Protein AF-A0A932DLE3-F1 (afdb_monomer_lite)

Sequence (67 aa):
MSIFQVPIGFALAALIGVLGYRRRALSRSGVAGAIVTGGLIFGFAGLSGAALLLTFFLSSSALSRFK

pLDDT: mean 92.24, std 7.12, range [56.59, 97.62]

Foldseek 3Di:
DPQVQLVVQLVVLLVVLVVCVVVVNADPVRSVVSSVVSSCQCRPVNPVSVVVVVVVVVVVVVVVVVD

Radius of gyration: 13.13 Å; chains: 1; bounding box: 30×26×37 Å

Structure (mmCIF, N/CA/C/O backbone):
data_AF-A0A932DLE3-F1
#
_entry.id   AF-A0A932DLE3-F1
#
loop_
_atom_site.group_PDB
_atom_site.id
_atom_site.type_symbol
_atom_site.label_atom_id
_atom_site.label_alt_id
_atom_site.label_comp_id
_atom_site.label_asym_id
_atom_site.label_entity_id
_atom_site.label_seq_id
_atom_site.pdbx_PDB_ins_code
_atom_site.Cartn_x
_atom_site.Cartn_y
_atom_site.Cartn_z
_atom_site.occupancy
_atom_site.B_iso_or_equiv
_atom_site.auth_seq_id
_atom_site.auth_comp_id
_atom_site.auth_asym_id
_atom_site.auth_atom_id
_atom_site.pdbx_PDB_model_num
ATOM 1 N N . MET A 1 1 ? 14.851 -10.380 -9.108 1.00 61.31 1 MET A N 1
ATOM 2 C CA . MET A 1 1 ? 13.935 -9.235 -9.300 1.00 61.31 1 MET A CA 1
ATOM 3 C C . MET A 1 1 ? 13.881 -8.916 -10.782 1.00 61.31 1 MET A C 1
ATOM 5 O O . MET A 1 1 ? 14.905 -8.545 -11.341 1.00 61.31 1 MET A O 1
ATOM 9 N N . SER A 1 2 ? 12.735 -9.114 -11.434 1.00 76.94 2 SER A N 1
ATOM 10 C CA . SER A 1 2 ? 12.536 -8.635 -12.811 1.00 76.94 2 SER A CA 1
ATOM 11 C C . SER A 1 2 ? 12.143 -7.161 -12.771 1.00 76.94 2 SER A C 1
ATOM 13 O O . SER A 1 2 ? 11.309 -6.796 -11.947 1.00 76.94 2 SER A O 1
ATOM 15 N N . ILE A 1 3 ? 12.665 -6.320 -13.664 1.00 78.69 3 ILE A N 1
ATOM 16 C CA . ILE A 1 3 ? 12.378 -4.872 -13.650 1.00 78.69 3 ILE A CA 1
ATOM 17 C C . ILE A 1 3 ? 10.878 -4.538 -13.781 1.00 78.69 3 ILE A C 1
ATOM 19 O O . ILE A 1 3 ? 10.413 -3.531 -13.260 1.00 78.69 3 ILE A O 1
ATOM 23 N N . PHE A 1 4 ? 10.095 -5.440 -14.381 1.00 88.44 4 PHE A N 1
ATOM 24 C CA . PHE A 1 4 ? 8.637 -5.338 -14.496 1.00 88.44 4 PHE A CA 1
ATOM 25 C C . PHE A 1 4 ? 7.880 -5.562 -13.177 1.00 88.44 4 PHE A C 1
ATOM 27 O O . PHE A 1 4 ? 6.719 -5.183 -13.059 1.00 88.44 4 PHE A O 1
ATO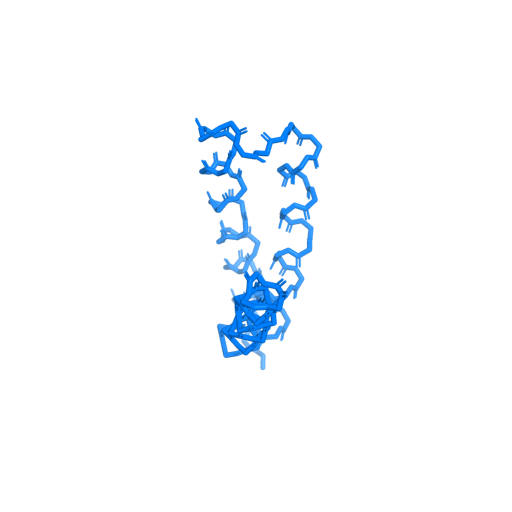M 34 N N . GLN A 1 5 ? 8.520 -6.150 -12.167 1.00 88.00 5 GLN A N 1
ATOM 35 C CA . GLN A 1 5 ? 7.876 -6.527 -10.907 1.00 88.00 5 GLN A CA 1
ATOM 36 C C . GLN A 1 5 ? 7.452 -5.304 -10.087 1.00 88.00 5 GLN A C 1
ATOM 38 O O . GLN A 1 5 ? 6.375 -5.304 -9.499 1.00 88.00 5 GLN A O 1
ATOM 43 N N . VAL A 1 6 ? 8.267 -4.245 -10.089 1.00 91.12 6 VAL A N 1
ATOM 44 C CA . VAL A 1 6 ? 7.994 -3.006 -9.350 1.00 91.12 6 VAL A CA 1
ATOM 45 C C . VAL A 1 6 ? 6.742 -2.290 -9.871 1.00 91.12 6 VAL A C 1
ATOM 47 O O . VAL A 1 6 ? 5.813 -2.111 -9.081 1.00 91.12 6 VAL A O 1
ATOM 50 N N . PRO A 1 7 ? 6.633 -1.926 -11.165 1.00 94.31 7 PRO A N 1
ATOM 51 C CA . PRO A 1 7 ? 5.430 -1.265 -11.669 1.00 94.31 7 PRO A CA 1
ATOM 52 C C . PRO A 1 7 ? 4.176 -2.138 -11.530 1.00 94.31 7 PRO A C 1
ATOM 54 O O . PRO A 1 7 ? 3.119 -1.623 -11.167 1.00 94.31 7 PRO A O 1
ATOM 57 N N . ILE A 1 8 ? 4.287 -3.459 -11.727 1.00 94.12 8 ILE A N 1
ATOM 58 C CA . ILE A 1 8 ? 3.174 -4.394 -11.492 1.00 94.12 8 ILE A CA 1
ATOM 59 C C . ILE A 1 8 ? 2.758 -4.385 -10.014 1.00 94.12 8 ILE A C 1
ATOM 61 O O . ILE A 1 8 ? 1.567 -4.356 -9.711 1.00 94.12 8 ILE A O 1
ATOM 65 N N . GLY A 1 9 ? 3.718 -4.357 -9.089 1.00 94.38 9 GLY A N 1
ATOM 66 C CA . GLY A 1 9 ? 3.447 -4.308 -7.657 1.00 94.38 9 GLY A CA 1
ATOM 67 C C . GLY A 1 9 ? 2.692 -3.049 -7.233 1.00 94.38 9 GLY A C 1
ATOM 68 O O . GLY A 1 9 ? 1.700 -3.145 -6.511 1.00 94.38 9 GLY A O 1
ATOM 69 N N . PHE A 1 10 ? 3.093 -1.880 -7.737 1.00 96.00 10 PHE A N 1
ATOM 70 C CA . PHE A 1 10 ? 2.365 -0.629 -7.499 1.00 96.00 10 PHE A CA 1
ATOM 71 C C . PHE A 1 10 ? 0.973 -0.627 -8.146 1.00 96.00 10 PHE A C 1
ATOM 73 O O . PHE A 1 10 ? 0.023 -0.144 -7.529 1.00 96.00 10 PHE A O 1
ATOM 80 N N . ALA A 1 11 ? 0.816 -1.209 -9.339 1.00 96.31 11 ALA A N 1
ATOM 81 C CA . ALA A 1 11 ? -0.490 -1.343 -9.987 1.00 96.31 11 ALA A CA 1
ATOM 82 C C . ALA A 1 11 ? -1.448 -2.236 -9.176 1.00 96.31 11 ALA A C 1
ATOM 84 O O . ALA A 1 11 ? -2.604 -1.869 -8.956 1.00 96.31 11 ALA A O 1
ATOM 85 N N . LEU A 1 12 ? -0.961 -3.373 -8.666 1.00 95.06 12 LEU A N 1
ATOM 86 C CA . LEU A 1 12 ? -1.728 -4.256 -7.781 1.00 95.06 12 LEU A CA 1
ATOM 87 C C . LEU A 1 12 ? -2.084 -3.563 -6.460 1.00 95.06 12 LEU A C 1
ATOM 89 O O . LEU A 1 12 ? -3.230 -3.635 -6.013 1.00 95.06 12 LEU A O 1
ATOM 93 N N . ALA A 1 13 ? -1.134 -2.846 -5.859 1.00 95.94 13 ALA A N 1
ATOM 94 C CA . ALA A 1 13 ? -1.367 -2.087 -4.635 1.00 95.94 13 ALA A CA 1
ATOM 95 C C . ALA A 1 13 ? -2.429 -0.992 -4.825 1.00 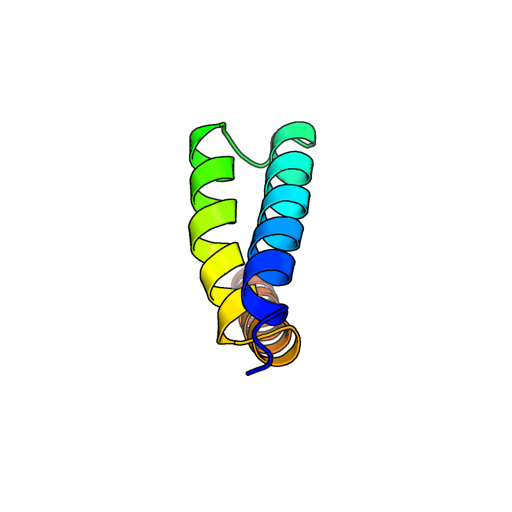95.94 13 ALA A C 1
ATOM 97 O O . ALA A 1 13 ? -3.315 -0.837 -3.984 1.00 95.94 13 ALA A O 1
ATOM 98 N N . ALA A 1 14 ? -2.396 -0.281 -5.956 1.00 97.31 14 ALA A N 1
ATOM 99 C CA . ALA A 1 14 ? -3.417 0.697 -6.318 1.00 97.31 14 ALA A CA 1
ATOM 100 C C . ALA A 1 14 ? -4.790 0.053 -6.518 1.00 97.31 14 ALA A C 1
ATOM 102 O O . ALA A 1 14 ? -5.778 0.563 -5.988 1.00 97.31 14 ALA A O 1
ATOM 103 N N . LEU A 1 15 ? -4.860 -1.089 -7.206 1.00 97.12 15 LEU A N 1
ATOM 104 C CA . LEU A 1 15 ? -6.110 -1.826 -7.387 1.00 97.12 15 LEU A CA 1
ATOM 105 C C . LEU A 1 15 ? -6.734 -2.215 -6.036 1.00 97.12 15 LEU A C 1
ATOM 107 O O . LEU A 1 15 ? -7.919 -1.962 -5.807 1.00 97.12 15 LEU A O 1
ATOM 111 N N . ILE A 1 16 ? -5.935 -2.774 -5.122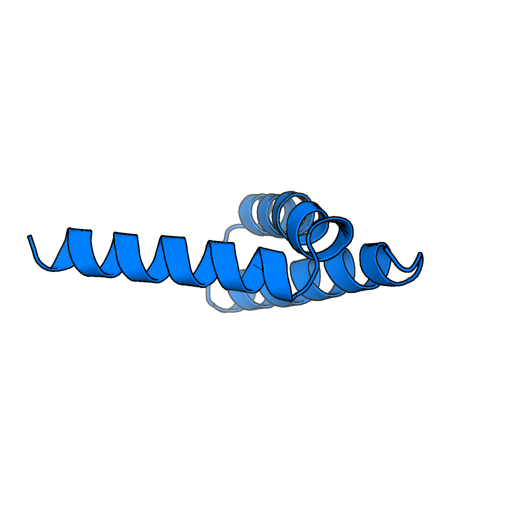 1.00 95.31 16 ILE A N 1
ATOM 112 C CA . ILE A 1 16 ? -6.388 -3.165 -3.779 1.00 95.31 16 ILE A CA 1
ATOM 113 C C . ILE A 1 16 ? -6.801 -1.934 -2.962 1.00 95.31 16 ILE A C 1
ATOM 115 O O . ILE A 1 16 ? -7.873 -1.936 -2.353 1.00 95.31 16 ILE A O 1
ATOM 119 N N . GLY A 1 17 ? -6.002 -0.863 -2.985 1.00 96.81 17 GLY A N 1
ATOM 120 C CA . GLY A 1 17 ? -6.312 0.389 -2.294 1.00 96.81 17 GLY A CA 1
ATOM 121 C C . GLY A 1 17 ? -7.638 0.996 -2.762 1.00 96.81 17 GLY A C 1
ATOM 122 O O . GLY A 1 17 ? -8.491 1.334 -1.938 1.00 96.81 17 GLY A O 1
ATOM 123 N N . VAL A 1 18 ? -7.868 1.060 -4.078 1.00 96.44 18 VAL A N 1
ATOM 124 C CA . VAL A 1 18 ? -9.124 1.556 -4.666 1.00 96.44 18 VAL A CA 1
ATOM 125 C C . VAL A 1 18 ? -10.306 0.657 -4.298 1.00 96.44 18 VAL A C 1
ATOM 127 O O . VAL A 1 18 ? -11.371 1.167 -3.943 1.00 96.44 18 VAL A O 1
ATOM 130 N N . LEU A 1 19 ? -10.146 -0.669 -4.330 1.00 96.94 19 LEU A N 1
ATOM 131 C CA . LEU A 1 19 ? -11.188 -1.601 -3.884 1.00 96.94 19 LEU A CA 1
ATOM 132 C C . LEU A 1 19 ? -11.538 -1.390 -2.405 1.00 96.94 19 LEU A C 1
ATOM 134 O O . LEU A 1 19 ? -12.720 -1.340 -2.058 1.00 96.94 19 LEU A O 1
ATOM 138 N N . GLY A 1 20 ? -10.535 -1.196 -1.551 1.00 96.12 20 GLY A N 1
ATOM 139 C CA . GLY A 1 20 ? -10.727 -0.900 -0.134 1.00 96.12 20 GLY A CA 1
ATOM 140 C C . GLY A 1 20 ? -11.439 0.431 0.111 1.00 96.12 20 GLY A C 1
ATOM 141 O O . GLY A 1 20 ? -12.344 0.499 0.944 1.00 96.12 20 GLY A O 1
ATOM 142 N N . TYR A 1 21 ? -11.122 1.464 -0.672 1.00 96.88 21 TYR A N 1
ATOM 143 C CA . TYR A 1 21 ? -11.849 2.736 -0.639 1.00 96.88 21 TYR A CA 1
ATOM 144 C C . TYR A 1 21 ? -13.313 2.574 -1.055 1.00 96.88 21 TYR A C 1
ATOM 146 O O . TYR A 1 21 ? -14.216 3.040 -0.360 1.00 96.88 21 TYR A O 1
ATOM 154 N N . ARG A 1 22 ? -13.578 1.839 -2.146 1.00 95.94 22 ARG A N 1
ATOM 155 C CA . ARG A 1 22 ? -14.949 1.552 -2.609 1.00 95.94 22 ARG A CA 1
ATOM 156 C C . ARG A 1 22 ? -15.763 0.777 -1.573 1.00 95.94 22 ARG A C 1
ATOM 158 O O . ARG A 1 22 ? -16.964 1.002 -1.457 1.00 95.94 22 ARG A O 1
ATOM 165 N N . ARG A 1 23 ? -15.123 -0.108 -0.805 1.00 96.44 23 ARG A N 1
ATOM 166 C CA . ARG A 1 23 ? -15.746 -0.861 0.297 1.00 96.44 23 ARG A CA 1
ATOM 167 C C . ARG A 1 23 ? -15.850 -0.064 1.605 1.00 96.44 23 ARG A C 1
ATOM 169 O O . ARG A 1 23 ? -16.289 -0.630 2.598 1.00 96.44 23 ARG A O 1
ATOM 176 N N . ARG A 1 24 ? -15.461 1.221 1.616 1.00 94.19 24 ARG A N 1
ATOM 177 C CA . ARG A 1 24 ? -15.355 2.083 2.813 1.00 94.19 24 ARG A CA 1
ATOM 178 C C . ARG A 1 24 ? -14.441 1.517 3.910 1.00 94.19 24 ARG A C 1
ATOM 180 O O . ARG A 1 24 ? -14.516 1.951 5.052 1.00 94.19 24 ARG A O 1
ATOM 187 N N . ALA A 1 25 ? -13.565 0.576 3.559 1.00 94.19 25 ALA A N 1
ATOM 188 C CA . ALA A 1 25 ? -12.566 0.015 4.463 1.00 94.19 25 ALA A CA 1
ATOM 189 C C . ALA A 1 25 ? -11.339 0.932 4.596 1.00 94.19 25 ALA A C 1
ATOM 191 O O . ALA A 1 25 ? -10.653 0.896 5.611 1.00 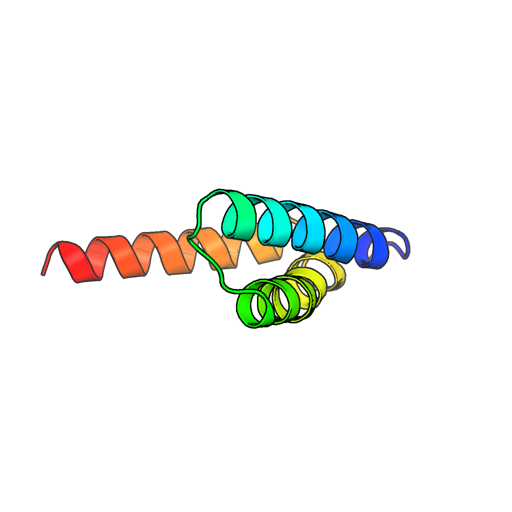94.19 25 ALA A O 1
ATOM 192 N N . LEU A 1 26 ? -11.062 1.756 3.577 1.00 93.88 26 LEU A N 1
ATOM 193 C CA . LEU A 1 26 ? -9.969 2.728 3.588 1.00 93.88 26 LEU A CA 1
ATOM 194 C C . LEU A 1 26 ? -10.483 4.149 3.336 1.00 93.88 26 LEU A C 1
ATOM 196 O O . LEU A 1 26 ? -11.383 4.371 2.528 1.00 93.88 26 LEU A O 1
ATOM 200 N N . SER A 1 27 ? -9.860 5.122 4.001 1.00 96.44 27 SER A N 1
ATOM 201 C CA . SER A 1 27 ? -9.965 6.549 3.685 1.00 96.44 27 SER A CA 1
ATOM 202 C C . SER A 1 27 ? -9.069 6.907 2.489 1.00 96.44 27 SER A C 1
ATOM 204 O O . SER A 1 27 ? -8.263 6.092 2.041 1.00 96.44 27 SER A O 1
ATOM 206 N N . ARG A 1 28 ? -9.146 8.147 1.984 1.00 95.25 28 ARG A N 1
ATOM 207 C CA . ARG A 1 28 ? -8.255 8.615 0.900 1.00 95.25 28 ARG A CA 1
ATOM 208 C C . ARG A 1 28 ? -6.772 8.516 1.274 1.00 95.25 28 ARG A C 1
ATOM 210 O O . ARG A 1 28 ? -5.971 8.067 0.460 1.00 95.25 28 ARG A O 1
ATOM 217 N N . SER A 1 29 ? -6.416 8.884 2.507 1.00 96.81 29 SER A N 1
ATOM 218 C CA . SER A 1 29 ? -5.050 8.710 3.020 1.00 96.81 29 SER A CA 1
ATOM 219 C C . SER A 1 29 ? -4.688 7.233 3.182 1.00 96.81 29 SER A C 1
ATOM 221 O O . SER A 1 29 ? -3.554 6.852 2.906 1.00 96.81 29 SER A O 1
ATOM 223 N N . GLY A 1 30 ? -5.661 6.384 3.526 1.00 96.00 30 GLY A N 1
ATOM 224 C CA . GLY A 1 30 ? -5.502 4.933 3.523 1.00 96.00 30 GLY A CA 1
ATOM 225 C C . GLY A 1 30 ? -5.125 4.385 2.144 1.00 96.00 30 GLY A C 1
ATOM 226 O O . GLY A 1 30 ? -4.217 3.566 2.053 1.00 96.00 30 GLY A O 1
ATOM 227 N N . VAL A 1 31 ? -5.756 4.858 1.063 1.00 97.50 31 VAL A N 1
ATOM 228 C CA . VAL A 1 31 ? -5.398 4.445 -0.309 1.00 97.50 31 VAL A CA 1
ATOM 229 C C . VAL A 1 31 ? -3.947 4.787 -0.629 1.00 97.50 31 VAL A C 1
ATOM 231 O O . VAL A 1 31 ? -3.221 3.930 -1.126 1.00 97.50 31 VAL A O 1
ATOM 234 N N . ALA A 1 32 ? -3.506 6.007 -0.310 1.00 97.62 32 ALA A N 1
ATOM 235 C CA . ALA A 1 32 ? -2.112 6.404 -0.500 1.00 97.62 32 ALA A CA 1
ATOM 236 C C . ALA A 1 32 ? -1.161 5.506 0.310 1.00 97.62 32 ALA A C 1
ATOM 238 O O . ALA A 1 32 ? -0.173 5.008 -0.227 1.00 97.62 32 ALA A O 1
ATOM 239 N N . GLY A 1 33 ? -1.509 5.218 1.568 1.00 97.00 33 GLY A N 1
ATOM 240 C CA . GLY A 1 33 ? -0.769 4.279 2.410 1.00 97.00 33 GLY A CA 1
ATOM 241 C C . GLY A 1 33 ? -0.690 2.874 1.806 1.00 97.00 33 GLY A C 1
ATOM 242 O O . GLY A 1 33 ? 0.390 2.287 1.773 1.00 97.00 33 GLY A O 1
ATOM 243 N N . ALA A 1 34 ? -1.796 2.354 1.268 1.00 96.19 34 ALA A N 1
ATOM 244 C CA . ALA A 1 34 ? -1.851 1.042 0.625 1.00 96.19 34 ALA A CA 1
ATOM 245 C C . ALA A 1 34 ? -1.009 0.989 -0.657 1.00 96.19 34 ALA A C 1
ATOM 247 O O . ALA A 1 34 ? -0.314 0.003 -0.882 1.00 96.19 34 ALA A O 1
ATOM 248 N N . ILE A 1 35 ? -1.020 2.054 -1.464 1.00 97.31 35 ILE A N 1
ATOM 249 C CA . ILE A 1 35 ? -0.194 2.155 -2.676 1.00 97.31 35 ILE A CA 1
ATOM 250 C C . ILE A 1 35 ? 1.290 2.153 -2.317 1.00 97.31 35 ILE A C 1
ATOM 252 O O . ILE A 1 35 ? 2.055 1.408 -2.923 1.00 97.31 35 ILE A O 1
ATOM 256 N N . VAL A 1 36 ? 1.700 2.953 -1.330 1.00 97.19 36 VAL A N 1
ATOM 257 C CA . VAL A 1 36 ? 3.109 3.047 -0.926 1.00 97.19 36 VAL A CA 1
ATOM 258 C C . VAL A 1 36 ? 3.572 1.740 -0.288 1.00 97.19 36 VAL A C 1
ATOM 260 O O . VAL A 1 36 ? 4.515 1.120 -0.767 1.00 97.19 36 VAL A O 1
ATOM 263 N N . THR A 1 37 ? 2.896 1.277 0.763 1.00 95.56 37 THR A N 1
ATOM 264 C CA . THR A 1 37 ? 3.323 0.077 1.501 1.00 95.56 37 THR A CA 1
ATOM 265 C C . THR A 1 37 ? 3.147 -1.197 0.675 1.00 95.56 37 THR A C 1
ATOM 267 O O . THR A 1 37 ? 4.085 -1.982 0.549 1.00 95.56 37 THR A O 1
ATOM 270 N N . GLY A 1 38 ? 1.986 -1.381 0.042 1.00 94.81 38 GLY A N 1
ATO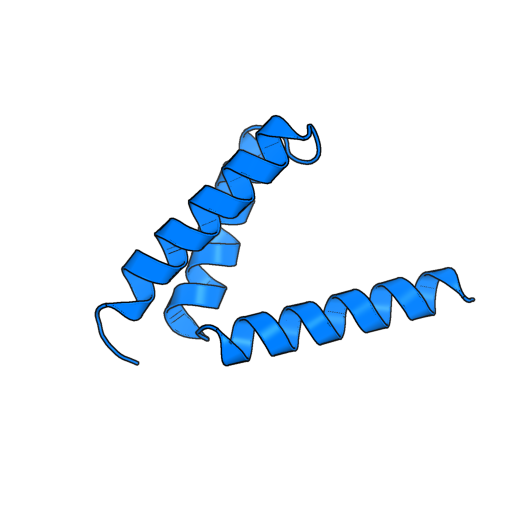M 271 C CA . GLY A 1 38 ? 1.712 -2.516 -0.835 1.00 94.81 38 GLY A CA 1
ATOM 272 C C . GLY A 1 38 ? 2.597 -2.515 -2.078 1.00 94.81 38 GLY A C 1
ATOM 273 O O . GLY A 1 38 ? 3.097 -3.568 -2.457 1.00 94.81 38 GLY A O 1
ATOM 274 N N . GLY A 1 39 ? 2.852 -1.352 -2.683 1.00 95.69 39 GLY A N 1
ATOM 275 C CA . GLY A 1 39 ? 3.730 -1.227 -3.846 1.00 95.69 39 GLY A CA 1
ATOM 276 C C . GLY A 1 39 ? 5.172 -1.608 -3.523 1.00 95.69 39 GLY A C 1
ATOM 277 O O . GLY A 1 39 ? 5.794 -2.342 -4.290 1.00 95.69 39 GLY A O 1
ATOM 278 N N . LEU A 1 40 ? 5.676 -1.207 -2.352 1.00 94.88 40 LEU A N 1
ATOM 279 C CA . LEU A 1 40 ? 6.985 -1.643 -1.865 1.00 94.88 40 LEU A CA 1
ATOM 280 C C . LEU A 1 40 ? 7.0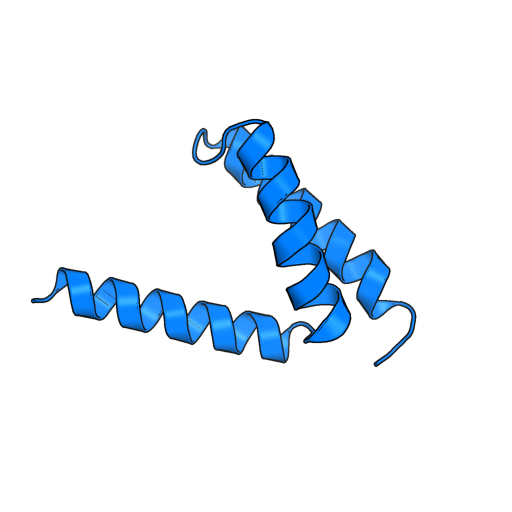20 -3.160 -1.604 1.00 94.88 40 LEU A C 1
ATOM 282 O O . LEU A 1 40 ? 7.948 -3.839 -2.040 1.00 94.88 40 LEU A O 1
ATOM 286 N N . ILE A 1 41 ? 5.996 -3.724 -0.960 1.00 93.94 41 ILE A N 1
ATOM 287 C CA . ILE A 1 41 ? 5.945 -5.166 -0.676 1.00 93.94 41 ILE A CA 1
ATOM 288 C C . ILE A 1 41 ? 5.844 -5.977 -1.975 1.00 93.94 41 ILE A C 1
ATOM 290 O O . ILE A 1 41 ? 6.707 -6.808 -2.249 1.00 93.94 41 ILE A O 1
ATOM 294 N N . PHE A 1 42 ? 4.835 -5.733 -2.811 1.00 92.56 42 PHE A N 1
ATOM 295 C CA . PHE A 1 42 ? 4.665 -6.471 -4.064 1.00 92.56 42 PHE A CA 1
ATOM 296 C C . PHE A 1 42 ? 5.820 -6.218 -5.040 1.00 92.56 42 PHE A C 1
ATOM 298 O O . PHE A 1 42 ? 6.272 -7.144 -5.714 1.00 92.56 42 PHE A O 1
ATOM 305 N N . GLY A 1 43 ? 6.324 -4.985 -5.109 1.00 92.56 43 GLY A N 1
ATOM 306 C CA . GLY A 1 43 ? 7.375 -4.600 -6.043 1.00 92.56 43 GLY A CA 1
ATOM 307 C C . GLY A 1 43 ? 8.738 -5.202 -5.712 1.00 92.56 43 GLY A C 1
ATOM 308 O O . GLY A 1 43 ? 9.410 -5.706 -6.613 1.00 92.56 43 GLY A O 1
ATOM 309 N N . PHE A 1 44 ? 9.133 -5.202 -4.434 1.00 92.19 44 PHE A N 1
ATOM 310 C CA . PHE A 1 44 ? 10.447 -5.693 -4.005 1.00 92.19 44 PHE A CA 1
ATOM 311 C C . PHE A 1 44 ? 10.409 -7.142 -3.507 1.00 92.19 44 PHE A C 1
ATOM 313 O O . PHE A 1 44 ? 11.262 -7.939 -3.895 1.00 92.19 44 PHE A O 1
ATOM 320 N N . ALA A 1 45 ? 9.408 -7.515 -2.705 1.00 90.75 45 ALA A N 1
ATOM 321 C CA . ALA A 1 45 ? 9.276 -8.866 -2.151 1.00 90.75 45 ALA A CA 1
ATOM 322 C C . ALA A 1 45 ? 8.494 -9.829 -3.068 1.00 90.75 45 ALA A C 1
ATOM 324 O O . ALA A 1 45 ? 8.555 -11.048 -2.896 1.00 90.75 45 ALA A O 1
ATOM 325 N N . GLY A 1 46 ? 7.775 -9.299 -4.064 1.00 89.81 46 GLY A N 1
ATOM 326 C CA . GLY A 1 46 ? 7.016 -10.105 -5.021 1.00 89.81 46 GLY A CA 1
ATOM 327 C C . GLY A 1 46 ? 5.760 -10.729 -4.429 1.00 89.81 46 GLY A C 1
ATOM 328 O O . GLY A 1 46 ? 5.399 -10.503 -3.274 1.00 89.81 46 GLY A O 1
ATOM 329 N N . LEU A 1 47 ? 5.092 -11.552 -5.238 1.00 87.62 47 LEU A N 1
ATOM 330 C CA . LEU A 1 47 ? 3.903 -12.299 -4.819 1.00 87.62 47 LEU A CA 1
ATOM 331 C C . LEU A 1 47 ? 4.202 -13.244 -3.649 1.00 87.62 47 LEU A C 1
ATOM 333 O O . LEU A 1 47 ? 3.411 -13.299 -2.715 1.00 87.62 47 LEU A O 1
ATOM 337 N N . SER A 1 48 ? 5.349 -13.930 -3.654 1.00 90.56 48 SER A N 1
ATOM 338 C CA . SER A 1 48 ? 5.724 -14.860 -2.581 1.00 90.56 48 SER A CA 1
ATOM 339 C C . SER A 1 48 ? 5.941 -14.148 -1.244 1.00 90.56 48 SER A C 1
ATOM 341 O O . SER A 1 48 ? 5.418 -14.592 -0.224 1.00 90.56 48 SER A O 1
ATOM 343 N N . GLY A 1 49 ? 6.661 -13.020 -1.239 1.00 91.06 49 GLY A N 1
ATOM 344 C CA . GLY A 1 49 ? 6.870 -12.230 -0.024 1.00 91.06 49 GLY A CA 1
ATOM 345 C C . GLY A 1 49 ? 5.579 -11.590 0.488 1.00 91.06 49 GLY A C 1
ATOM 346 O O . GLY A 1 49 ? 5.311 -11.610 1.689 1.00 91.06 49 GLY A O 1
ATOM 347 N N . ALA A 1 50 ? 4.735 -11.094 -0.420 1.00 90.75 50 ALA A N 1
ATOM 348 C CA . ALA A 1 50 ? 3.421 -10.573 -0.064 1.00 90.75 50 ALA A CA 1
ATOM 349 C C . ALA A 1 50 ? 2.499 -11.655 0.519 1.00 90.75 50 ALA A C 1
ATOM 351 O O . ALA A 1 50 ? 1.843 -11.413 1.529 1.00 90.75 50 ALA A O 1
ATOM 352 N N . ALA A 1 51 ? 2.472 -12.851 -0.080 1.00 93.06 51 ALA A N 1
ATOM 353 C CA . ALA A 1 51 ? 1.696 -13.983 0.416 1.00 93.06 51 ALA A CA 1
ATOM 354 C C . ALA A 1 51 ? 2.161 -14.404 1.812 1.00 93.06 51 ALA A C 1
ATOM 356 O O . ALA A 1 51 ? 1.327 -14.574 2.693 1.00 93.06 51 ALA A O 1
ATOM 357 N N . LEU A 1 52 ? 3.474 -14.485 2.046 1.00 95.44 52 LEU A N 1
ATOM 358 C CA . LEU A 1 52 ? 4.028 -14.815 3.359 1.00 95.44 52 LEU A CA 1
ATOM 359 C C . LEU A 1 52 ? 3.591 -13.805 4.429 1.00 95.44 52 LEU A C 1
ATOM 361 O O . LEU A 1 52 ? 3.109 -14.209 5.488 1.00 95.44 52 LEU A O 1
ATOM 365 N N . LEU A 1 53 ? 3.697 -12.503 4.141 1.00 92.69 53 LEU A N 1
ATOM 366 C CA . LEU A 1 53 ? 3.239 -11.450 5.053 1.00 92.69 53 LEU A CA 1
ATOM 367 C C . LEU A 1 53 ? 1.730 -11.528 5.301 1.00 92.69 53 LEU A C 1
ATOM 369 O O . LEU A 1 53 ? 1.301 -11.473 6.451 1.00 92.69 53 LEU A O 1
ATOM 373 N N . LEU A 1 54 ? 0.923 -11.690 4.249 1.00 91.56 54 LEU A N 1
ATOM 374 C CA . LEU A 1 54 ? -0.526 -11.838 4.381 1.00 91.56 54 LEU A CA 1
ATOM 375 C C . LEU A 1 54 ? -0.879 -13.052 5.240 1.00 91.56 54 LEU A C 1
ATOM 377 O O . LEU A 1 54 ? -1.651 -12.914 6.183 1.00 91.56 54 LEU A O 1
ATOM 381 N N . THR A 1 55 ? -0.292 -14.217 4.971 1.00 95.25 55 THR A N 1
ATOM 382 C CA . THR A 1 55 ? -0.524 -15.435 5.755 1.00 95.25 55 THR A CA 1
ATOM 383 C C . THR A 1 55 ? -0.133 -15.238 7.214 1.00 95.25 55 THR A C 1
ATOM 385 O O . THR A 1 55 ? -0.900 -15.624 8.097 1.00 95.25 55 THR A O 1
ATOM 388 N N . PHE A 1 56 ? 1.008 -14.600 7.485 1.00 94.19 56 PHE A N 1
ATOM 389 C CA . PHE A 1 56 ? 1.434 -14.272 8.843 1.00 94.19 56 PHE A CA 1
ATOM 390 C C . PHE A 1 56 ? 0.415 -13.368 9.555 1.00 94.19 56 PHE A C 1
ATOM 392 O O . PHE A 1 56 ? -0.067 -13.715 10.636 1.00 94.19 56 PHE A O 1
ATOM 399 N N . PHE A 1 57 ? 0.018 -12.254 8.932 1.00 91.69 57 PHE A N 1
ATOM 400 C CA . PHE A 1 57 ? -0.944 -11.314 9.513 1.00 91.69 57 PHE A CA 1
ATOM 401 C C . PHE A 1 57 ? -2.332 -11.928 9.710 1.00 91.69 57 PHE A C 1
ATOM 403 O O . PHE A 1 57 ? -2.936 -11.729 10.766 1.00 91.69 57 PHE A O 1
ATOM 410 N N . LEU A 1 58 ? -2.841 -12.683 8.732 1.00 93.38 58 LEU A N 1
ATOM 411 C CA . LEU A 1 58 ? -4.136 -13.361 8.830 1.00 93.38 58 LEU A CA 1
ATOM 412 C C . LEU A 1 58 ? -4.123 -14.390 9.963 1.00 93.38 58 LEU A C 1
ATOM 414 O O . LEU A 1 58 ? -5.042 -14.401 10.781 1.00 93.38 58 LEU A O 1
ATOM 418 N N . SER A 1 59 ? -3.068 -15.206 10.045 1.00 94.56 59 SER A N 1
ATOM 419 C CA . SER A 1 59 ? -2.927 -16.222 11.095 1.00 94.56 59 SER A CA 1
ATOM 420 C C . SER A 1 59 ? -2.845 -15.581 12.480 1.00 94.56 59 SER A C 1
ATOM 422 O O . SER A 1 59 ? -3.545 -16.003 13.400 1.00 94.56 59 SER A O 1
ATOM 424 N N . SER A 1 60 ? -2.044 -14.520 12.624 1.00 91.94 60 SER A N 1
ATOM 425 C CA . SER A 1 60 ? -1.904 -13.793 13.887 1.00 91.94 60 SER A CA 1
ATOM 426 C C . SER A 1 60 ? -3.212 -13.112 14.303 1.00 91.94 60 SER A C 1
ATOM 428 O O . SER A 1 60 ? -3.627 -13.258 15.450 1.00 91.94 60 SER A O 1
ATOM 430 N N . SER A 1 61 ? -3.913 -12.460 13.369 1.00 90.50 61 SER A N 1
ATOM 431 C CA . SER A 1 61 ? -5.207 -11.811 13.637 1.00 90.50 61 SER A CA 1
ATOM 432 C C . SER A 1 61 ? -6.283 -12.817 14.046 1.00 90.50 61 SER A C 1
ATOM 434 O O . SER A 1 61 ? -7.086 -12.535 14.934 1.00 90.50 61 SER A O 1
ATOM 436 N N . ALA A 1 62 ? -6.296 -13.995 13.413 1.00 92.31 62 ALA A N 1
ATOM 437 C CA . ALA A 1 62 ? -7.199 -15.078 13.778 1.00 92.31 62 ALA A CA 1
ATOM 438 C C . ALA A 1 62 ? -6.915 -15.554 15.208 1.00 92.31 62 ALA A C 1
ATOM 440 O O . ALA A 1 62 ? -7.827 -15.572 16.030 1.00 92.31 62 ALA A O 1
ATOM 441 N N . LEU A 1 63 ? -5.653 -15.851 15.536 1.00 90.50 63 LEU A N 1
ATOM 442 C CA . LEU A 1 63 ? -5.261 -16.308 16.871 1.00 90.50 63 LEU A CA 1
ATOM 443 C C . LEU A 1 63 ? -5.597 -15.281 17.966 1.00 90.50 63 LEU A C 1
ATOM 445 O O . LEU A 1 63 ? -6.088 -15.664 19.024 1.00 90.50 63 LEU A O 1
ATOM 449 N N . SER A 1 64 ? -5.401 -13.986 17.699 1.00 89.75 64 SER A N 1
ATOM 450 C CA . SER A 1 64 ? -5.776 -12.900 18.618 1.00 89.75 64 SER A CA 1
ATOM 451 C C . SER A 1 64 ? -7.281 -12.780 18.858 1.00 89.75 64 SER A C 1
ATOM 453 O O . SER A 1 64 ? -7.673 -12.214 19.868 1.00 89.75 64 SER A O 1
ATOM 455 N N . ARG A 1 65 ? -8.120 -13.288 17.949 1.00 85.31 65 ARG A N 1
ATOM 456 C CA . ARG A 1 65 ? -9.581 -13.304 18.100 1.00 85.31 65 ARG A CA 1
ATOM 457 C C . ARG A 1 65 ? -10.092 -14.558 18.827 1.00 85.31 65 ARG A C 1
ATOM 459 O O . ARG A 1 65 ? -11.238 -14.566 19.261 1.00 85.31 65 ARG A O 1
ATOM 466 N N . PHE A 1 66 ? -9.273 -15.610 18.910 1.00 83.12 66 PHE A N 1
ATOM 467 C CA . PHE A 1 66 ? -9.592 -16.865 19.605 1.00 83.12 66 PHE A CA 1
ATOM 468 C C . PHE A 1 66 ? -9.126 -16.903 21.071 1.00 83.12 66 PHE A C 1
ATOM 470 O O . PHE A 1 66 ? -9.550 -17.799 21.799 1.00 83.12 66 PHE A O 1
ATOM 477 N N . LYS A 1 67 ? -8.257 -15.978 21.495 1.00 56.59 67 LYS A N 1
ATOM 478 C CA . LYS A 1 67 ? -7.978 -15.705 22.914 1.00 56.59 67 LYS A CA 1
ATOM 479 C C . LYS A 1 67 ? -8.971 -14.689 23.458 1.00 56.59 67 LYS A C 1
ATOM 481 O O . LYS A 1 67 ? -9.307 -14.825 24.652 1.00 56.59 67 LYS A O 1
#

Secondary structure (DSSP, 8-state):
--TTHHHHHHHHHHHHHHHHHHTTSS-HHHHHHHHHHHHHIIIIIHHHHHHHHHHHHHHHHHHHHH-